Protein AF-A0A286GCY2-F1 (afdb_monomer)

Solvent-accessible surface area (backbone atoms only — not comparable to full-atom values): 7812 Å² total; per-residue (Å²): 108,59,70,63,56,39,49,19,53,50,47,32,43,52,62,31,56,40,82,62,65,68,53,71,49,90,56,96,93,45,82,49,72,50,81,50,82,54,31,44,60,78,45,78,42,48,77,72,29,33,40,27,32,31,52,88,94,44,59,44,38,40,37,46,52,68,69,64,49,52,56,45,30,57,53,22,49,75,47,23,38,80,74,69,76,46,92,58,59,29,48,56,33,30,18,55,51,51,52,51,26,44,53,54,26,68,76,70,50,79,79,38,96,73,28,22,28,33,60,52,97,82,31,48,45,58,40,53,65,67,67,69,53,50,61,64,72,78,78,113

pLDDT: mean 79.92, std 16.94, range [39.62, 95.31]

Nearest PDB structures (foldseek):
  2ph7-assembly1_A  TM=2.397E-01  e=1.389E+00  Archaeoglobus fulgidus DSM 4304
  2ph7-assembly2_B  TM=2.474E-01  e=1.568E+00  Archaeoglobus fulgidus DSM 4304
  8soj-assembly1_A  TM=5.120E-01  e=4.951E+00  Escherichia coli O157:H7

Foldseek 3Di:
DDVLQLLLLVLLQVVLCDDWDQDFDPPDPDTDTDTDPRWHFPDDDSVQQWTWTHDPNAIAIEHEDPVQLVVLLVVLQVCVCVVPVDRDRSSNSSSVLQNVQAVCCVVPDDADPQNYWYDDDSHTDHDHVCVSPVVVVVPD

Sequence (140 aa):
MDPRVVTVLRRLAEIESGTSIGTTFLGGGRSETVTRQHAEVTELLPEQGIVEIRHGDEVARLHFDEAVLLEFIAAAAESGEDAWGEPLPAEESAARFLSVHLDESLGTREPHESGWWTYRAGGFDPLPPWEAHARRRHQA

Secondary structure (DSSP, 8-state):
--HHHHHHHHHHHHHHTSS--EEEEEETTEEEEEE--PPEEEEEEGGGTEEEEEETTEEEEEE--HHHHHHHHHHHHHHHHHHHSS---HHHHHHHHHHHHHHHHHHHSPPPTT-EEEEETTEEEE--HHHHHHGGGS--

Structure (mmCIF, N/CA/C/O backbone):
data_AF-A0A286GCY2-F1
#
_entry.id   AF-A0A286GCY2-F1
#
loop_
_atom_site.group_PDB
_atom_site.id
_atom_site.type_symbol
_atom_site.label_atom_id
_atom_site.label_alt_id
_atom_site.label_comp_id
_atom_site.label_asym_id
_atom_site.label_entity_id
_atom_site.label_seq_id
_atom_site.pdbx_PDB_ins_code
_atom_site.Cartn_x
_atom_site.Cartn_y
_atom_site.Cartn_z
_atom_site.occupancy
_atom_site.B_iso_or_equiv
_atom_site.auth_seq_id
_atom_site.auth_comp_id
_atom_site.auth_asym_id
_atom_site.auth_atom_id
_atom_site.pdbx_PDB_model_num
ATOM 1 N N . MET A 1 1 ? 12.782 3.878 8.665 1.00 86.06 1 MET A N 1
ATOM 2 C CA . MET A 1 1 ? 11.622 4.400 7.921 1.00 86.06 1 MET A CA 1
ATOM 3 C C . MET A 1 1 ? 10.804 5.294 8.852 1.00 86.06 1 MET A C 1
ATOM 5 O O . MET A 1 1 ? 10.861 5.088 10.061 1.00 86.06 1 MET A O 1
ATOM 9 N N . ASP A 1 2 ? 10.106 6.308 8.339 1.00 93.62 2 ASP A N 1
ATOM 10 C CA . ASP A 1 2 ? 9.251 7.220 9.113 1.00 93.62 2 ASP A CA 1
ATOM 11 C C . ASP A 1 2 ? 8.136 6.433 9.847 1.00 93.62 2 ASP A C 1
ATOM 13 O O . ASP A 1 2 ? 7.517 5.541 9.254 1.00 93.62 2 ASP A O 1
ATOM 17 N N . PRO A 1 3 ? 7.839 6.735 11.129 1.00 94.56 3 PRO A N 1
ATOM 18 C CA . PRO A 1 3 ? 6.814 6.024 11.900 1.00 94.56 3 PRO A CA 1
ATOM 19 C C . PRO A 1 3 ? 5.410 6.038 11.279 1.00 94.56 3 PRO A C 1
ATOM 21 O O . PRO A 1 3 ? 4.642 5.091 11.471 1.00 94.56 3 PRO A O 1
ATOM 24 N N . ARG A 1 4 ? 5.056 7.089 10.531 1.00 94.00 4 ARG A N 1
ATOM 25 C CA . ARG A 1 4 ? 3.765 7.183 9.832 1.00 94.00 4 ARG A CA 1
ATOM 26 C C . ARG A 1 4 ? 3.693 6.176 8.697 1.00 94.00 4 ARG A C 1
ATOM 28 O O . ARG A 1 4 ? 2.691 5.483 8.563 1.00 94.00 4 ARG A O 1
ATOM 35 N N . VAL A 1 5 ? 4.785 6.023 7.948 1.00 93.62 5 VAL A N 1
ATOM 36 C CA . VAL A 1 5 ? 4.903 5.005 6.897 1.00 93.62 5 VAL A CA 1
ATOM 37 C C . VAL A 1 5 ? 4.758 3.608 7.493 1.00 93.62 5 VAL A C 1
ATOM 39 O O . VAL A 1 5 ? 3.934 2.827 7.028 1.00 93.62 5 VAL A O 1
ATOM 42 N N . VAL A 1 6 ? 5.466 3.317 8.587 1.00 93.69 6 VAL A N 1
ATOM 43 C CA . VAL A 1 6 ? 5.325 2.038 9.306 1.00 93.69 6 VAL A CA 1
ATOM 44 C C . VAL A 1 6 ? 3.876 1.799 9.751 1.00 93.69 6 VAL A C 1
ATOM 46 O O . VAL A 1 6 ? 3.373 0.680 9.646 1.00 93.69 6 VAL A O 1
ATOM 49 N N . THR A 1 7 ? 3.192 2.844 10.223 1.00 95.31 7 THR A N 1
ATOM 50 C CA . THR A 1 7 ? 1.785 2.776 10.643 1.00 95.31 7 THR A CA 1
ATOM 51 C C . THR A 1 7 ? 0.861 2.446 9.472 1.00 95.31 7 THR A C 1
ATOM 53 O O . THR A 1 7 ? 0.010 1.570 9.607 1.00 95.31 7 THR A O 1
ATOM 56 N N . VAL A 1 8 ? 1.052 3.086 8.317 1.00 94.81 8 VAL A N 1
ATOM 57 C CA . VAL A 1 8 ? 0.287 2.792 7.096 1.00 94.81 8 VAL A CA 1
ATOM 58 C C . VAL A 1 8 ? 0.492 1.350 6.646 1.00 94.81 8 VAL A C 1
ATOM 60 O O . VAL A 1 8 ? -0.489 0.664 6.384 1.00 94.81 8 VAL A O 1
ATOM 63 N N . LEU A 1 9 ? 1.735 0.861 6.602 1.00 93.69 9 LEU A N 1
ATOM 64 C CA . LEU A 1 9 ? 2.020 -0.510 6.157 1.00 93.69 9 LEU A CA 1
ATOM 65 C C . LEU A 1 9 ? 1.408 -1.562 7.086 1.00 93.69 9 LEU A C 1
ATOM 67 O O . LEU A 1 9 ? 0.890 -2.571 6.616 1.00 93.69 9 LEU A O 1
ATOM 71 N N . ARG A 1 10 ? 1.418 -1.315 8.402 1.00 92.94 10 ARG A N 1
ATOM 72 C CA . ARG A 1 10 ? 0.735 -2.184 9.372 1.00 92.94 10 ARG A CA 1
ATOM 73 C C . ARG A 1 10 ? -0.775 -2.181 9.170 1.00 92.94 10 ARG A C 1
ATOM 75 O O . ARG A 1 10 ? -1.370 -3.248 9.131 1.00 92.94 10 ARG A O 1
ATOM 82 N N . ARG A 1 11 ? -1.380 -1.007 8.986 1.00 92.75 11 ARG A N 1
ATOM 83 C CA . ARG A 1 11 ? -2.822 -0.887 8.734 1.00 92.75 11 ARG A CA 1
ATOM 84 C C . ARG A 1 11 ? -3.235 -1.535 7.420 1.00 92.75 11 ARG A C 1
ATOM 86 O O . ARG A 1 11 ? -4.253 -2.210 7.383 1.00 92.75 11 ARG A O 1
ATOM 93 N N . LEU A 1 12 ? -2.443 -1.369 6.362 1.00 92.19 12 LEU A N 1
ATOM 94 C CA . LEU A 1 12 ? -2.663 -2.071 5.102 1.00 92.19 12 LEU A CA 1
ATOM 95 C C . LEU A 1 12 ? -2.649 -3.583 5.341 1.00 92.19 12 LEU A C 1
ATOM 97 O O . LEU A 1 12 ? -3.581 -4.269 4.943 1.00 92.19 12 LEU A O 1
ATOM 101 N N . ALA A 1 13 ? -1.645 -4.088 6.060 1.00 89.31 13 ALA A N 1
ATOM 102 C CA . ALA A 1 13 ? -1.574 -5.506 6.375 1.00 89.31 13 ALA A CA 1
ATOM 103 C C . ALA A 1 13 ? -2.776 -5.999 7.202 1.00 89.31 13 ALA A C 1
ATOM 105 O O . ALA A 1 13 ? -3.277 -7.093 6.962 1.00 89.31 13 ALA A O 1
ATOM 106 N N . GLU A 1 14 ? -3.268 -5.203 8.152 1.00 88.88 14 GLU A N 1
ATOM 107 C CA . GLU A 1 14 ? -4.477 -5.510 8.928 1.00 88.88 14 GLU A CA 1
ATOM 108 C C . GLU A 1 14 ? -5.739 -5.547 8.054 1.00 88.88 14 GLU A C 1
ATOM 110 O O . GLU A 1 14 ? -6.562 -6.446 8.225 1.00 88.88 14 GLU A O 1
ATOM 115 N N . ILE A 1 15 ? -5.880 -4.601 7.118 1.00 87.94 15 ILE A N 1
ATOM 116 C CA . ILE A 1 15 ? -7.001 -4.551 6.169 1.00 87.94 15 ILE A CA 1
ATOM 117 C C . ILE A 1 15 ? -7.003 -5.807 5.297 1.00 87.94 15 ILE A C 1
ATOM 119 O O . ILE A 1 15 ? -8.036 -6.466 5.213 1.00 87.94 15 ILE A O 1
ATOM 123 N N . GLU A 1 16 ? -5.855 -6.155 4.711 1.00 85.50 16 GLU A N 1
ATOM 124 C CA . GLU A 1 16 ? -5.715 -7.320 3.829 1.00 85.50 16 GLU A CA 1
ATOM 125 C C . GLU A 1 16 ? -5.784 -8.648 4.599 1.00 85.50 16 GLU A C 1
ATOM 127 O O . GLU A 1 16 ? -6.311 -9.631 4.107 1.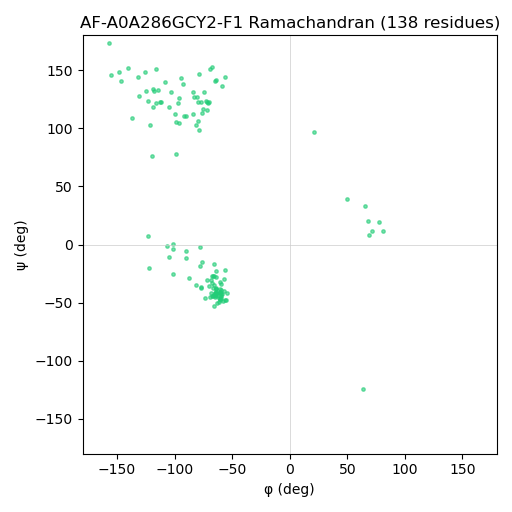00 85.50 16 GLU A O 1
ATOM 132 N N . SER A 1 17 ? -5.356 -8.700 5.862 1.00 79.00 17 SER A N 1
ATOM 133 C CA . SER A 1 17 ? -5.502 -9.915 6.687 1.00 79.00 17 SER A CA 1
ATOM 134 C C . SER A 1 17 ? -6.926 -10.117 7.230 1.00 79.00 17 SER A C 1
ATOM 136 O O . SER A 1 17 ? -7.194 -11.086 7.948 1.00 79.00 17 SER A O 1
ATOM 138 N N . GLY A 1 18 ? -7.840 -9.184 6.953 1.00 65.06 18 GLY A N 1
ATOM 139 C CA . GLY A 1 18 ? -9.200 -9.174 7.469 1.00 65.06 18 GLY A CA 1
ATOM 140 C C . GLY A 1 18 ? -10.088 -10.281 6.894 1.00 65.06 18 GLY A C 1
ATOM 141 O O . GLY A 1 18 ? -9.954 -10.735 5.761 1.00 65.06 18 GLY A O 1
ATOM 142 N N . THR A 1 19 ? -11.074 -10.717 7.679 1.00 51.88 19 THR A N 1
ATOM 143 C CA . THR A 1 19 ? -12.108 -11.639 7.192 1.00 51.88 19 THR A CA 1
ATOM 144 C C . THR A 1 19 ? -13.104 -10.864 6.327 1.00 51.88 19 THR A C 1
ATOM 146 O O . THR A 1 19 ? -13.803 -10.003 6.843 1.00 51.88 19 THR A O 1
ATOM 149 N N . SER A 1 20 ? -13.146 -11.164 5.023 1.00 48.34 20 SER A N 1
ATOM 150 C CA . SER A 1 20 ? -14.197 -10.823 4.032 1.00 48.34 20 SER A CA 1
ATOM 151 C C . SER A 1 20 ? -15.106 -9.641 4.404 1.00 48.34 20 SER A C 1
ATOM 153 O O . SER A 1 20 ? -16.109 -9.825 5.093 1.00 48.34 20 SER A O 1
ATOM 155 N N . ILE A 1 21 ? -14.813 -8.433 3.906 1.00 46.91 21 ILE A N 1
ATOM 156 C CA . ILE A 1 21 ? -15.733 -7.296 4.054 1.00 46.91 21 ILE A CA 1
ATOM 157 C C . ILE A 1 21 ? -16.640 -7.286 2.824 1.00 46.91 21 ILE A C 1
ATOM 159 O O . ILE A 1 21 ? -16.191 -7.033 1.710 1.00 46.91 21 ILE A O 1
ATOM 163 N N . GLY A 1 22 ? -17.920 -7.602 3.023 1.00 41.19 22 GLY A N 1
ATOM 164 C CA . GLY A 1 22 ? -18.944 -7.402 2.004 1.00 41.19 22 GLY A CA 1
ATOM 165 C C . GLY A 1 22 ? -19.348 -5.934 1.974 1.00 41.19 22 GLY A C 1
ATOM 166 O O . GLY A 1 22 ? -20.155 -5.502 2.796 1.00 41.19 22 GLY A O 1
ATOM 167 N N . THR A 1 23 ? -18.803 -5.160 1.040 1.00 48.09 23 THR A N 1
ATOM 168 C CA . THR A 1 23 ? -19.226 -3.769 0.847 1.00 48.09 23 THR A CA 1
ATOM 169 C C . THR A 1 23 ? -20.523 -3.759 0.043 1.00 48.09 23 THR A C 1
ATOM 171 O O . THR A 1 23 ? -20.591 -4.316 -1.053 1.00 48.09 23 THR A O 1
ATOM 174 N N . THR A 1 24 ? -21.574 -3.162 0.610 1.00 43.75 24 THR A N 1
ATOM 175 C CA . THR A 1 24 ? -22.859 -2.964 -0.074 1.00 43.75 24 THR A CA 1
ATOM 176 C C . THR A 1 24 ? -22.917 -1.537 -0.591 1.00 43.75 24 THR A C 1
ATOM 178 O O . THR A 1 24 ? -23.003 -0.597 0.197 1.00 43.75 24 THR A O 1
ATOM 181 N N . PHE A 1 25 ? -22.893 -1.369 -1.909 1.00 48.12 25 PHE A N 1
ATOM 182 C CA . PHE A 1 25 ? -23.079 -0.061 -2.530 1.00 48.12 25 PHE A CA 1
ATOM 183 C C . PHE A 1 25 ? -24.577 0.238 -2.657 1.00 48.12 25 PHE A C 1
ATOM 185 O O . PHE A 1 25 ? -25.332 -0.562 -3.208 1.00 48.12 25 PHE A O 1
ATOM 192 N N . LEU A 1 26 ? -25.019 1.392 -2.151 1.00 48.38 26 LEU A N 1
ATOM 193 C CA . LEU A 1 26 ? -26.382 1.897 -2.340 1.00 48.38 26 LEU A CA 1
ATOM 194 C C . LEU A 1 26 ? -26.386 2.925 -3.478 1.00 48.38 26 LEU A C 1
ATOM 196 O O . LEU A 1 26 ? -26.413 4.129 -3.247 1.00 48.38 26 LEU A O 1
ATOM 200 N N . GLY A 1 27 ? -26.345 2.441 -4.722 1.00 39.62 27 GLY A N 1
ATOM 201 C CA . GLY A 1 27 ? -26.447 3.264 -5.929 1.00 39.62 27 GLY A CA 1
ATOM 202 C C . GLY A 1 27 ? -27.600 2.803 -6.822 1.00 39.62 27 GLY A C 1
ATOM 203 O O . GLY A 1 27 ? -27.666 1.643 -7.213 1.00 39.62 27 GLY A O 1
ATOM 204 N N . GLY A 1 28 ? -28.542 3.692 -7.150 1.00 52.91 28 GLY A N 1
ATOM 205 C CA . GLY A 1 28 ? -29.549 3.442 -8.198 1.00 52.91 28 GLY A CA 1
ATOM 206 C C . GLY A 1 28 ? -30.607 2.361 -7.915 1.00 52.91 28 GLY A C 1
ATOM 207 O O . GLY A 1 28 ? -31.219 1.861 -8.855 1.00 52.91 28 GLY A O 1
ATOM 208 N N . GLY A 1 29 ? -30.846 1.987 -6.653 1.00 49.28 29 GLY A N 1
ATOM 209 C CA . GLY A 1 29 ? -31.878 1.003 -6.287 1.00 49.28 29 GLY A CA 1
ATOM 210 C C . GLY A 1 29 ? -31.467 -0.466 -6.454 1.00 49.28 29 GLY A C 1
ATOM 211 O O . GLY A 1 29 ? -32.325 -1.345 -6.364 1.00 49.28 29 GLY A O 1
ATOM 212 N N . ARG A 1 30 ? -30.177 -0.752 -6.670 1.00 42.09 30 ARG A N 1
ATOM 213 C CA . ARG A 1 30 ? -29.613 -2.109 -6.631 1.00 42.09 30 ARG A CA 1
ATOM 214 C C . ARG A 1 30 ? -28.572 -2.195 -5.522 1.00 42.09 30 ARG A C 1
ATOM 216 O O . ARG A 1 30 ? -27.711 -1.331 -5.419 1.00 42.09 30 ARG A O 1
ATOM 223 N N . SER A 1 31 ? -28.672 -3.246 -4.715 1.00 44.56 31 SER A N 1
ATOM 224 C CA . SER A 1 31 ? -27.620 -3.645 -3.786 1.00 44.56 31 SER A CA 1
ATOM 225 C C . SER A 1 31 ? -26.706 -4.619 -4.516 1.00 44.56 31 SER A C 1
ATOM 227 O O . SER A 1 31 ? -27.124 -5.735 -4.825 1.00 44.56 31 SER A O 1
ATOM 229 N N . GLU A 1 32 ? -25.481 -4.199 -4.815 1.00 44.09 32 GLU A N 1
ATOM 230 C CA . GLU A 1 32 ? -24.420 -5.108 -5.247 1.00 44.09 32 GLU A CA 1
ATOM 231 C C . GLU A 1 32 ? -23.559 -5.457 -4.035 1.00 44.09 32 GLU A C 1
ATOM 233 O O . GLU A 1 32 ? -23.033 -4.575 -3.354 1.00 44.09 32 GLU A O 1
ATOM 238 N N . THR A 1 33 ? -23.470 -6.753 -3.737 1.00 45.25 33 THR A N 1
ATOM 239 C CA . THR A 1 33 ? -22.553 -7.290 -2.734 1.00 45.25 33 THR A CA 1
ATOM 240 C C . THR A 1 33 ? -21.308 -7.756 -3.467 1.00 45.25 33 THR A C 1
ATOM 242 O O . THR A 1 33 ? -21.326 -8.798 -4.120 1.00 45.25 33 THR A O 1
ATOM 245 N N . VAL A 1 34 ? -20.226 -6.989 -3.360 1.00 51.50 34 VAL A N 1
ATOM 246 C CA . VAL A 1 34 ? -18.920 -7.422 -3.861 1.00 51.50 34 VAL A CA 1
ATOM 247 C C . VAL A 1 34 ? -18.280 -8.285 -2.779 1.00 51.50 34 VAL A C 1
ATOM 249 O O . VAL A 1 34 ? -17.982 -7.810 -1.684 1.00 51.50 34 VAL A O 1
ATOM 252 N N . THR A 1 35 ? -18.128 -9.582 -3.051 1.00 48.59 35 THR A N 1
ATOM 253 C CA . THR A 1 35 ? -17.362 -10.481 -2.182 1.00 48.59 35 THR A CA 1
ATOM 254 C C . THR A 1 35 ? -15.886 -10.322 -2.515 1.00 48.59 35 THR A C 1
ATOM 256 O O . THR A 1 35 ? -15.417 -10.826 -3.531 1.00 48.59 35 THR A O 1
ATOM 259 N N . ARG A 1 36 ? -15.168 -9.592 -1.661 1.00 58.09 36 ARG A N 1
ATOM 260 C CA . ARG A 1 36 ? -13.718 -9.421 -1.750 1.00 58.09 36 ARG A CA 1
ATOM 261 C C . ARG A 1 36 ? -13.026 -10.685 -1.237 1.00 58.09 36 ARG A C 1
ATOM 263 O O . ARG A 1 36 ? -13.260 -11.082 -0.093 1.00 58.09 36 ARG A O 1
ATOM 270 N N . GLN A 1 37 ? -12.192 -11.319 -2.059 1.00 60.50 37 GLN A N 1
ATOM 271 C CA . GLN A 1 37 ? -11.188 -12.246 -1.539 1.00 60.50 37 GLN A CA 1
ATOM 272 C C . GLN A 1 37 ? -10.032 -11.397 -1.030 1.00 60.50 37 GLN A C 1
ATOM 274 O O . GLN A 1 37 ? -9.315 -10.783 -1.808 1.00 60.50 37 GLN A O 1
ATOM 279 N N . HIS A 1 38 ? -9.915 -11.301 0.288 1.00 65.75 38 HIS A N 1
ATOM 280 C CA . HIS A 1 38 ? -8.780 -10.633 0.910 1.00 65.75 38 HIS A CA 1
ATOM 281 C C . HIS A 1 38 ? -7.487 -11.390 0.610 1.00 65.75 38 HIS A C 1
ATOM 283 O O . HIS A 1 38 ? -7.483 -12.626 0.602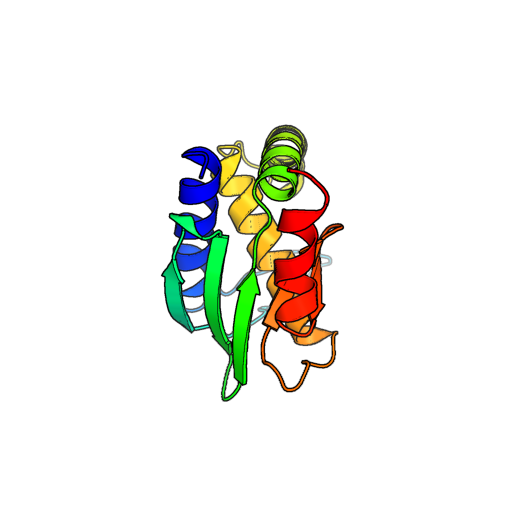 1.00 65.75 38 HIS A O 1
ATOM 289 N N . ALA A 1 39 ? -6.408 -10.649 0.366 1.00 73.69 39 ALA A N 1
ATOM 290 C CA . ALA A 1 39 ? -5.089 -11.228 0.186 1.00 73.69 39 ALA A CA 1
ATOM 291 C C . ALA A 1 39 ? -4.463 -11.543 1.555 1.00 73.69 39 ALA A C 1
ATOM 293 O O . ALA A 1 39 ? -4.364 -10.686 2.424 1.00 73.69 39 ALA A O 1
ATOM 294 N N . GLU A 1 40 ? -4.002 -12.772 1.768 1.00 84.31 40 GLU A N 1
ATOM 295 C CA . GLU A 1 40 ? -3.343 -13.154 3.018 1.00 84.31 40 GLU A CA 1
ATOM 296 C C . GLU A 1 40 ? -1.966 -12.485 3.105 1.00 84.31 40 GLU A C 1
ATOM 298 O O . GLU A 1 40 ? -1.116 -12.717 2.250 1.00 84.31 40 GLU A O 1
ATOM 303 N N . VAL A 1 41 ? -1.703 -11.694 4.148 1.00 88.31 41 VAL A N 1
ATOM 304 C CA . VAL A 1 41 ? -0.362 -11.135 4.373 1.00 88.31 41 VAL A CA 1
ATOM 305 C C . VAL A 1 41 ? 0.560 -12.223 4.910 1.00 88.31 41 VAL A C 1
ATOM 307 O O . VAL A 1 41 ? 0.367 -12.735 6.012 1.00 88.31 41 VAL A O 1
ATOM 310 N N . THR A 1 42 ? 1.591 -12.555 4.142 1.00 89.31 42 THR A N 1
ATOM 311 C CA . THR A 1 42 ? 2.538 -13.633 4.458 1.00 89.31 42 THR A CA 1
ATOM 312 C C . THR A 1 42 ? 3.847 -13.111 5.033 1.00 89.31 42 THR A C 1
ATOM 314 O O . THR A 1 42 ? 4.504 -13.813 5.802 1.00 89.31 42 THR A O 1
ATOM 317 N N . GLU A 1 43 ? 4.212 -11.868 4.714 1.00 91.94 43 GLU A N 1
ATOM 318 C CA . GLU A 1 43 ? 5.405 -11.207 5.236 1.00 91.94 43 GLU A CA 1
ATOM 319 C C . GLU A 1 43 ? 5.165 -9.701 5.406 1.00 91.94 43 GLU A C 1
ATOM 321 O O . GLU A 1 43 ? 4.550 -9.047 4.566 1.00 91.94 43 GLU A O 1
ATOM 326 N N . LEU A 1 44 ? 5.689 -9.125 6.489 1.00 92.50 44 LEU A N 1
ATOM 327 C CA . LEU A 1 44 ? 5.641 -7.687 6.745 1.00 92.50 44 LEU A CA 1
ATOM 328 C C . LEU A 1 44 ? 7.002 -7.213 7.264 1.00 92.50 44 LEU A C 1
ATOM 330 O O . LEU A 1 44 ? 7.377 -7.485 8.406 1.00 92.50 44 LEU A O 1
ATOM 334 N N . LEU A 1 45 ? 7.727 -6.466 6.431 1.00 90.75 45 LEU A N 1
ATOM 335 C CA . LEU A 1 45 ? 9.023 -5.862 6.752 1.00 90.75 45 LEU A CA 1
ATOM 336 C C . LEU A 1 45 ? 8.905 -4.336 6.619 1.00 90.75 45 LEU A C 1
ATOM 338 O O . LEU A 1 45 ? 9.388 -3.744 5.648 1.00 90.75 45 LEU A O 1
ATOM 342 N N . PRO A 1 46 ? 8.269 -3.663 7.594 1.00 86.94 46 PRO A N 1
ATOM 343 C CA . PRO A 1 46 ? 7.895 -2.265 7.456 1.00 86.94 46 PRO A CA 1
ATOM 344 C C . PRO A 1 46 ? 9.122 -1.357 7.438 1.00 86.94 46 PRO A C 1
ATOM 346 O O . PRO A 1 46 ? 9.122 -0.374 6.724 1.00 86.94 46 PRO A O 1
ATOM 349 N N . GLU A 1 47 ? 10.213 -1.715 8.119 1.00 86.69 47 GLU A N 1
ATOM 350 C CA . GLU A 1 47 ? 11.470 -0.948 8.069 1.00 86.69 47 GLU A CA 1
ATOM 351 C C . GLU A 1 47 ? 12.147 -0.961 6.692 1.00 86.69 47 GLU A C 1
ATOM 353 O O . GLU A 1 47 ? 13.036 -0.151 6.421 1.00 86.69 47 GLU A O 1
ATOM 358 N N . GLN A 1 48 ? 11.744 -1.893 5.829 1.00 87.06 48 GLN A N 1
ATOM 359 C CA . GLN A 1 48 ? 12.233 -2.028 4.462 1.00 87.06 48 GLN A CA 1
ATOM 360 C C . GLN A 1 48 ? 11.200 -1.563 3.429 1.00 87.06 48 GLN A C 1
ATOM 362 O O . GLN A 1 48 ? 11.494 -1.619 2.240 1.00 87.06 48 GLN A O 1
ATOM 367 N N . GLY A 1 49 ? 10.013 -1.122 3.863 1.00 89.94 49 GLY A N 1
ATOM 368 C CA . GLY A 1 49 ? 8.917 -0.785 2.960 1.00 89.94 49 GLY A CA 1
ATOM 369 C C . GLY A 1 49 ? 8.386 -1.993 2.189 1.00 89.94 49 GLY A C 1
ATOM 370 O O . GLY A 1 49 ? 8.024 -1.843 1.028 1.00 89.94 49 GLY A O 1
ATOM 371 N N . ILE A 1 50 ? 8.392 -3.192 2.782 1.00 91.69 50 ILE A N 1
ATOM 372 C CA . ILE A 1 50 ? 7.982 -4.427 2.099 1.00 91.69 50 ILE A CA 1
ATOM 373 C C . ILE A 1 50 ? 6.773 -5.057 2.793 1.00 91.69 50 ILE A C 1
ATOM 375 O O . ILE A 1 50 ? 6.759 -5.218 4.017 1.00 91.69 50 ILE A O 1
ATOM 379 N N . VAL A 1 51 ? 5.791 -5.454 1.983 1.00 92.81 51 VAL A N 1
ATOM 380 C CA . VAL A 1 51 ? 4.648 -6.291 2.373 1.00 92.81 51 VAL A CA 1
ATOM 381 C C . VAL A 1 51 ? 4.523 -7.409 1.346 1.00 92.81 51 VAL A C 1
ATOM 383 O O . VAL A 1 51 ? 4.481 -7.137 0.151 1.00 92.81 51 VAL A O 1
ATOM 386 N N . GLU A 1 52 ? 4.475 -8.658 1.784 1.00 93.50 52 GLU A N 1
ATOM 387 C CA . GLU A 1 52 ? 4.146 -9.791 0.923 1.00 93.50 52 GLU A CA 1
ATOM 388 C C . GLU A 1 52 ? 2.710 -10.219 1.185 1.00 93.50 52 GLU A C 1
ATOM 390 O O . GLU A 1 52 ? 2.297 -10.390 2.335 1.00 93.50 52 GLU A O 1
ATOM 395 N N . ILE A 1 53 ? 1.963 -10.381 0.102 1.00 91.38 53 ILE A N 1
ATOM 396 C CA . ILE A 1 53 ? 0.582 -10.830 0.126 1.00 91.38 53 ILE A CA 1
ATOM 397 C C . ILE A 1 53 ? 0.419 -12.043 -0.784 1.00 91.38 53 ILE A C 1
ATOM 399 O O . ILE A 1 53 ? 1.075 -12.161 -1.823 1.00 91.38 53 ILE A O 1
ATOM 403 N N . ARG A 1 54 ? -0.496 -12.928 -0.411 1.00 86.69 54 ARG A N 1
ATOM 404 C CA . ARG A 1 54 ? -0.937 -14.064 -1.207 1.00 86.69 54 ARG A CA 1
ATOM 405 C C . ARG A 1 54 ? -2.384 -13.856 -1.621 1.00 86.69 54 ARG A C 1
ATOM 407 O O . ARG A 1 54 ? -3.261 -13.725 -0.772 1.00 86.69 54 ARG A O 1
ATOM 414 N N . HIS A 1 55 ? -2.635 -13.869 -2.921 1.00 80.44 55 HIS A N 1
ATOM 415 C CA . HIS A 1 55 ? -3.969 -13.755 -3.493 1.00 80.44 55 HIS A CA 1
ATOM 416 C C . HIS A 1 55 ? -4.247 -15.003 -4.341 1.00 80.44 55 HIS A C 1
ATOM 418 O O . HIS A 1 55 ? -3.703 -15.170 -5.431 1.00 80.44 55 HIS A O 1
ATOM 424 N N . GLY A 1 56 ? -5.045 -15.932 -3.805 1.00 80.94 56 GLY A N 1
ATOM 425 C CA . GLY A 1 56 ? -5.184 -17.272 -4.384 1.00 80.94 56 GLY A CA 1
ATOM 426 C C . GLY A 1 56 ? -3.861 -18.048 -4.333 1.00 80.94 56 GLY A C 1
ATOM 427 O O . GLY A 1 56 ? -3.273 -18.195 -3.262 1.00 80.94 56 GLY A O 1
ATOM 428 N N . ASP A 1 57 ? -3.395 -18.526 -5.488 1.00 79.88 57 ASP A N 1
ATOM 429 C CA . ASP A 1 57 ? -2.110 -19.231 -5.631 1.00 79.88 57 ASP A CA 1
ATOM 430 C C . ASP A 1 57 ? -0.932 -18.281 -5.933 1.00 79.88 57 ASP A C 1
ATOM 432 O O . ASP A 1 57 ? 0.223 -18.712 -5.985 1.00 79.88 57 ASP A O 1
ATOM 436 N N . GLU A 1 58 ? -1.202 -16.989 -6.134 1.00 83.00 58 GLU A N 1
ATOM 437 C CA . GLU A 1 58 ? -0.194 -15.997 -6.501 1.00 83.00 58 GLU A CA 1
ATOM 438 C C . GLU A 1 58 ? 0.361 -15.280 -5.269 1.00 83.00 58 GLU A C 1
ATOM 440 O O . GLU A 1 58 ? -0.362 -14.976 -4.318 1.00 83.00 58 GLU A O 1
ATOM 445 N N . VAL A 1 59 ? 1.662 -14.982 -5.298 1.00 88.19 59 VAL A N 1
ATOM 446 C CA . VAL A 1 59 ? 2.348 -14.207 -4.260 1.00 88.19 59 VAL A CA 1
ATOM 447 C C . VAL A 1 59 ? 2.862 -12.912 -4.875 1.00 88.19 59 VAL A C 1
ATOM 449 O O . VAL A 1 59 ? 3.658 -12.936 -5.816 1.00 88.19 59 VAL A O 1
ATOM 452 N N . ALA A 1 60 ? 2.424 -11.786 -4.318 1.00 90.62 60 ALA A N 1
ATOM 453 C CA . ALA A 1 60 ? 2.881 -10.459 -4.691 1.00 90.62 60 ALA A CA 1
ATOM 454 C C . ALA A 1 60 ? 3.691 -9.854 -3.543 1.00 90.62 60 ALA A C 1
ATOM 456 O O . ALA A 1 60 ? 3.207 -9.691 -2.423 1.00 90.62 60 ALA A O 1
ATOM 457 N N . ARG A 1 61 ? 4.937 -9.483 -3.831 1.00 93.38 61 ARG A N 1
ATOM 458 C CA . ARG A 1 61 ? 5.790 -8.736 -2.914 1.00 93.38 61 ARG A CA 1
ATOM 459 C C . ARG A 1 61 ? 5.751 -7.261 -3.279 1.00 93.38 61 ARG A C 1
ATOM 461 O O . ARG A 1 61 ? 6.330 -6.830 -4.277 1.00 93.38 61 ARG A O 1
ATOM 468 N N . LEU A 1 62 ? 5.040 -6.504 -2.459 1.00 92.44 62 LEU A N 1
ATOM 469 C CA . LEU A 1 62 ? 4.831 -5.077 -2.601 1.00 92.44 62 LEU A CA 1
ATOM 470 C C . LEU A 1 62 ? 6.005 -4.319 -1.992 1.00 92.44 62 LEU A C 1
ATOM 472 O O . LEU A 1 62 ? 6.395 -4.555 -0.848 1.00 92.44 62 LEU A O 1
ATOM 476 N N . HIS A 1 63 ? 6.533 -3.375 -2.755 1.00 92.12 63 HIS A N 1
ATOM 477 C CA . HIS A 1 63 ? 7.559 -2.446 -2.327 1.00 92.12 63 HIS A CA 1
ATOM 478 C C . HIS A 1 63 ? 7.010 -1.017 -2.301 1.00 92.12 63 HIS A C 1
ATOM 480 O O . HIS A 1 63 ? 6.402 -0.540 -3.267 1.00 92.12 63 HIS A O 1
ATOM 486 N N . PHE A 1 64 ? 7.291 -0.323 -1.204 1.00 90.12 64 PHE A N 1
ATOM 487 C CA . PHE A 1 64 ? 6.873 1.042 -0.933 1.00 90.12 64 PHE A CA 1
ATOM 488 C C . PHE A 1 64 ? 8.100 1.931 -0.757 1.00 90.12 64 PHE A C 1
ATOM 490 O O . PHE A 1 64 ? 8.900 1.745 0.160 1.00 90.12 64 PHE A O 1
ATOM 497 N N . ASP A 1 65 ? 8.231 2.924 -1.633 1.00 89.44 65 ASP A N 1
ATOM 498 C CA . ASP A 1 65 ? 9.219 3.981 -1.454 1.00 89.44 65 ASP A CA 1
ATOM 499 C C . ASP A 1 65 ? 8.764 4.945 -0.346 1.00 89.44 65 ASP A C 1
ATOM 501 O O . ASP A 1 65 ? 7.617 5.393 -0.335 1.00 89.44 65 ASP A O 1
ATOM 505 N N . GLU A 1 66 ? 9.662 5.251 0.594 1.00 90.31 66 GLU A N 1
ATOM 506 C CA . GLU A 1 66 ? 9.345 6.064 1.773 1.00 90.31 66 GLU A CA 1
ATOM 507 C C . GLU A 1 66 ? 8.873 7.472 1.404 1.00 90.31 66 GLU A C 1
ATOM 509 O O . GLU A 1 66 ? 7.878 7.946 1.950 1.00 90.31 66 GLU A O 1
ATOM 514 N N . ALA A 1 67 ? 9.562 8.132 0.470 1.00 90.31 67 ALA A N 1
ATOM 515 C CA . ALA A 1 67 ? 9.246 9.501 0.083 1.00 90.31 67 ALA A CA 1
ATOM 516 C C . ALA A 1 67 ? 7.893 9.559 -0.632 1.00 90.31 67 ALA A C 1
ATOM 518 O O . ALA A 1 67 ? 7.047 10.385 -0.287 1.00 90.31 67 ALA A O 1
ATOM 519 N N . VAL A 1 68 ? 7.650 8.615 -1.547 1.00 90.38 68 VAL A N 1
ATOM 520 C CA . VAL A 1 68 ? 6.357 8.483 -2.235 1.00 90.38 68 VAL A CA 1
ATOM 521 C C . VAL A 1 68 ? 5.225 8.250 -1.235 1.00 90.38 68 VAL A C 1
ATOM 523 O O . VAL A 1 68 ? 4.157 8.849 -1.364 1.00 90.38 68 VAL A O 1
ATOM 526 N N . LEU A 1 69 ? 5.435 7.404 -0.221 1.00 91.25 69 LEU A N 1
ATOM 527 C CA . LEU A 1 69 ? 4.389 7.127 0.760 1.00 91.25 69 LEU A CA 1
ATOM 528 C C . LEU A 1 69 ? 4.115 8.324 1.673 1.00 91.25 69 LEU A C 1
ATOM 530 O O . LEU A 1 69 ? 2.967 8.560 2.034 1.00 91.25 69 LEU A O 1
ATOM 534 N N . LEU A 1 70 ? 5.138 9.100 2.027 1.00 93.50 70 LEU A N 1
ATOM 535 C CA . LEU A 1 70 ? 4.966 10.319 2.815 1.00 93.50 70 LEU A CA 1
ATOM 536 C C . LEU A 1 70 ? 4.177 11.396 2.064 1.00 93.50 70 LEU A C 1
ATOM 538 O O . LEU A 1 70 ? 3.278 12.000 2.651 1.00 93.50 70 LEU A O 1
ATOM 542 N N . GLU A 1 71 ? 4.471 11.606 0.779 1.00 91.94 71 GLU A N 1
ATOM 543 C CA . GLU A 1 71 ? 3.680 12.494 -0.084 1.00 91.94 71 GLU A CA 1
ATOM 544 C C . GLU A 1 71 ? 2.228 12.014 -0.179 1.00 91.94 71 GLU A C 1
ATOM 546 O O . GLU A 1 71 ? 1.286 12.798 -0.054 1.00 91.94 71 GLU A O 1
ATOM 551 N N . PHE A 1 72 ? 2.043 10.704 -0.324 1.00 92.06 72 PHE A N 1
ATOM 552 C CA . PHE A 1 72 ? 0.724 10.099 -0.404 1.00 92.06 72 PHE A CA 1
ATOM 553 C C . PHE A 1 72 ? -0.092 10.250 0.889 1.00 92.06 72 PHE A C 1
ATOM 555 O O . PHE A 1 72 ? -1.274 10.577 0.830 1.00 92.06 72 PHE A O 1
ATOM 562 N N . ILE A 1 73 ? 0.527 10.067 2.061 1.00 93.44 73 ILE A N 1
ATOM 563 C CA . ILE A 1 73 ? -0.130 10.260 3.365 1.00 93.44 73 ILE A CA 1
ATOM 564 C C . ILE A 1 73 ? -0.623 11.700 3.519 1.00 93.44 73 ILE A C 1
ATOM 566 O O . ILE A 1 73 ? -1.729 11.916 4.014 1.00 93.44 73 ILE A O 1
ATOM 570 N N . ALA A 1 74 ? 0.172 12.682 3.085 1.00 91.69 74 ALA A N 1
ATOM 571 C CA . ALA A 1 74 ? -0.236 14.082 3.125 1.00 91.69 74 ALA A CA 1
ATOM 572 C C . ALA A 1 74 ? -1.484 14.327 2.258 1.00 91.69 74 ALA A C 1
ATOM 574 O O . ALA A 1 74 ? -2.452 14.909 2.740 1.00 91.69 74 ALA A O 1
ATOM 575 N N . ALA A 1 75 ? -1.511 13.798 1.031 1.00 88.44 75 ALA A N 1
ATOM 576 C CA . ALA A 1 75 ? -2.674 13.906 0.148 1.00 88.44 75 ALA A CA 1
ATOM 577 C C . ALA A 1 75 ? -3.917 13.176 0.702 1.00 88.44 75 ALA A C 1
ATOM 579 O O . ALA A 1 75 ? -5.041 13.676 0.611 1.00 88.44 75 ALA A O 1
ATOM 580 N N . ALA A 1 76 ? -3.728 12.010 1.327 1.00 87.69 76 ALA A N 1
ATOM 581 C CA . ALA A 1 76 ? -4.811 11.235 1.930 1.00 87.69 76 ALA A CA 1
ATOM 582 C C . ALA A 1 76 ? -5.457 11.938 3.137 1.00 87.69 76 ALA A C 1
ATOM 584 O O . ALA A 1 76 ? -6.634 11.695 3.417 1.00 87.69 76 ALA A O 1
ATOM 585 N N . ALA A 1 77 ? -4.712 12.804 3.834 1.00 83.12 77 ALA A N 1
ATOM 586 C CA . ALA A 1 77 ? -5.239 13.646 4.907 1.00 83.12 77 ALA A CA 1
ATOM 587 C C . ALA A 1 77 ? -6.229 14.696 4.380 1.00 83.12 77 ALA A C 1
ATOM 589 O O . ALA A 1 77 ? -7.224 14.981 5.037 1.00 83.12 77 ALA A O 1
ATOM 590 N N . GLU A 1 78 ? -5.961 15.251 3.196 1.00 84.31 78 GLU A N 1
ATOM 591 C CA . GLU A 1 78 ? -6.802 16.278 2.571 1.00 84.31 78 GLU A CA 1
ATOM 592 C C . GLU A 1 78 ? -8.070 15.683 1.951 1.00 84.31 78 GLU A C 1
ATOM 594 O O . GLU A 1 78 ? -9.130 16.291 2.017 1.00 84.31 78 GLU A O 1
ATOM 599 N N . SER A 1 79 ? -7.966 14.483 1.372 1.00 81.31 79 SER A N 1
ATOM 600 C CA . SER A 1 79 ? -9.049 13.865 0.585 1.00 81.31 79 SER A CA 1
ATOM 601 C C . SER A 1 79 ? -9.845 12.792 1.340 1.00 81.31 79 SER A C 1
ATOM 603 O O . SER A 1 79 ? -10.783 12.216 0.791 1.00 81.31 79 SER A O 1
ATOM 605 N N . GLY A 1 80 ? -9.452 12.458 2.573 1.00 79.12 80 GLY A N 1
ATOM 606 C CA . GLY A 1 80 ? -9.994 11.307 3.299 1.00 79.12 80 GLY A CA 1
ATOM 607 C C . GLY A 1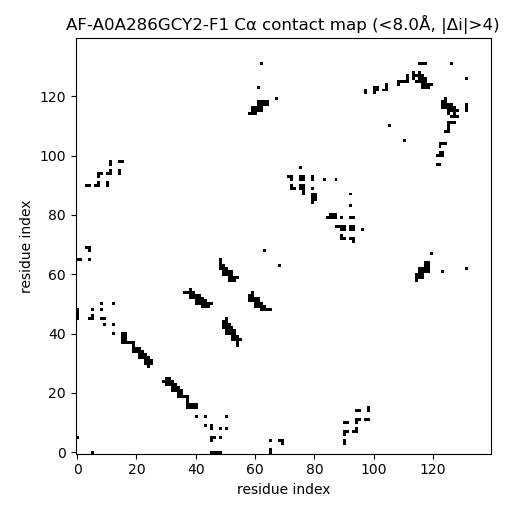 80 ? -11.468 11.445 3.672 1.00 79.12 80 GLY A C 1
ATOM 608 O O . GLY A 1 80 ? -12.233 10.504 3.476 1.00 79.12 80 GLY A O 1
ATOM 609 N N . GLU A 1 81 ? -11.880 12.612 4.171 1.00 83.88 81 GLU A N 1
ATOM 610 C CA . GLU A 1 81 ? -13.278 12.842 4.559 1.00 83.88 81 GLU A CA 1
ATOM 611 C C . GLU A 1 81 ? -14.215 12.762 3.348 1.00 83.88 81 GLU A C 1
ATOM 613 O O . GLU A 1 81 ? -15.233 12.076 3.406 1.00 83.88 81 GLU A O 1
ATOM 618 N N . ASP A 1 82 ? -13.827 13.369 2.225 1.00 84.62 82 ASP A N 1
ATOM 619 C CA . ASP A 1 82 ? -14.609 13.336 0.986 1.00 84.62 82 ASP A CA 1
ATOM 620 C C . ASP A 1 82 ? -14.732 11.917 0.409 1.00 84.62 82 ASP A C 1
ATOM 622 O O . ASP A 1 82 ? -15.782 11.544 -0.115 1.00 84.62 82 ASP A O 1
ATOM 626 N N . ALA A 1 83 ? -13.670 11.112 0.506 1.00 85.06 83 ALA A N 1
ATOM 627 C CA . ALA A 1 83 ? -13.653 9.760 -0.044 1.00 85.06 83 ALA A CA 1
ATOM 628 C C . ALA A 1 83 ? -14.417 8.743 0.815 1.00 85.06 83 ALA A C 1
ATOM 630 O O . ALA A 1 83 ? -15.071 7.851 0.272 1.00 85.06 83 ALA A O 1
ATOM 631 N N . TRP A 1 84 ? -14.335 8.861 2.144 1.00 87.31 84 TRP A N 1
ATOM 632 C CA . TR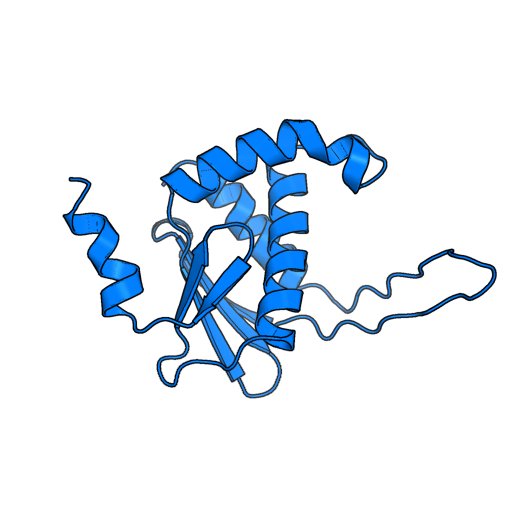P A 1 84 ? -14.889 7.868 3.071 1.00 87.31 84 TRP A CA 1
ATOM 633 C C . TRP A 1 84 ? -16.183 8.320 3.760 1.00 87.31 84 TRP A C 1
ATOM 635 O O . TRP A 1 84 ? -16.864 7.497 4.369 1.00 87.31 84 TRP A O 1
ATOM 645 N N . GLY A 1 85 ? -16.555 9.599 3.647 1.00 85.62 85 GLY A N 1
ATOM 646 C CA . GLY A 1 85 ? -17.749 10.175 4.272 1.00 85.62 85 GLY A CA 1
ATOM 647 C C . GLY A 1 85 ? -17.646 10.331 5.794 1.00 85.62 85 GLY A C 1
ATOM 648 O O . GLY A 1 85 ? -18.658 10.570 6.455 1.00 85.62 85 GLY A O 1
ATOM 649 N N . GLU A 1 86 ? -16.446 10.170 6.355 1.00 85.31 86 GLU A N 1
ATOM 650 C CA . GLU A 1 86 ? -16.154 10.281 7.783 1.00 85.31 86 GLU A CA 1
ATOM 651 C C . GLU A 1 86 ? -14.728 10.822 8.008 1.00 85.31 86 GLU A C 1
ATOM 653 O O . GLU A 1 86 ? -13.829 10.549 7.206 1.00 85.31 86 GLU A O 1
ATOM 658 N N . PRO A 1 87 ? -14.480 11.573 9.098 1.00 86.00 87 PRO A N 1
ATOM 659 C CA . PRO A 1 87 ? -13.140 12.044 9.423 1.00 86.00 87 PRO A CA 1
ATOM 660 C C . PRO A 1 87 ? -12.265 10.877 9.901 1.00 86.00 87 PRO A C 1
ATOM 662 O O . PRO A 1 87 ? -12.504 10.298 10.963 1.00 86.00 87 PRO A O 1
ATOM 665 N N . LEU A 1 88 ? -11.216 10.566 9.138 1.00 89.31 88 LEU A N 1
ATOM 666 C CA . LEU A 1 88 ? -10.234 9.528 9.460 1.00 89.31 88 LEU A CA 1
ATOM 667 C C . LEU A 1 88 ? -8.839 10.122 9.685 1.00 89.31 88 LEU A C 1
ATOM 669 O O . LEU A 1 88 ? -8.484 11.121 9.056 1.00 89.31 88 LEU A O 1
ATOM 673 N N . PRO A 1 89 ? -7.997 9.483 10.518 1.00 93.06 89 PRO A N 1
ATOM 674 C CA . PRO A 1 89 ? -6.567 9.770 10.534 1.00 93.06 89 PRO A CA 1
ATOM 675 C C . PRO A 1 89 ? -5.945 9.587 9.142 1.00 93.06 89 PRO A C 1
ATOM 677 O O . PRO A 1 89 ? -6.307 8.659 8.413 1.00 93.06 89 PRO A O 1
ATOM 680 N N . ALA A 1 90 ? -4.967 10.427 8.796 1.00 93.19 90 ALA A N 1
ATOM 681 C CA . ALA A 1 90 ? -4.300 10.410 7.491 1.00 93.19 90 ALA A CA 1
ATOM 682 C C . ALA A 1 90 ? -3.732 9.027 7.137 1.00 93.19 90 ALA A C 1
ATOM 684 O O . ALA A 1 90 ? -3.883 8.554 6.014 1.00 93.19 90 ALA A O 1
ATOM 685 N N . GLU A 1 91 ? -3.126 8.349 8.111 1.00 94.94 91 GLU A N 1
ATOM 686 C CA . GLU A 1 91 ? -2.546 7.019 7.939 1.00 94.94 91 GLU A CA 1
ATOM 687 C C . GLU A 1 91 ? -3.613 5.949 7.677 1.00 94.94 91 GLU A C 1
ATOM 689 O O . GLU A 1 91 ? -3.371 4.992 6.945 1.00 94.94 91 GLU A O 1
ATOM 694 N N . GLU A 1 92 ? -4.802 6.095 8.263 1.00 93.62 92 GLU A N 1
ATOM 695 C CA . GLU A 1 92 ? -5.912 5.174 8.020 1.00 93.62 92 GLU A CA 1
ATOM 696 C C . GLU A 1 92 ? -6.527 5.396 6.641 1.00 93.62 92 GLU A C 1
ATOM 698 O O . GLU A 1 92 ? -6.707 4.436 5.894 1.00 93.62 92 GLU A O 1
ATOM 703 N N . SER A 1 93 ? -6.774 6.658 6.281 1.00 93.31 93 SER A N 1
ATOM 704 C CA . SER A 1 93 ? -7.223 7.037 4.940 1.00 93.31 93 SER A CA 1
ATOM 705 C C . SER A 1 93 ? -6.253 6.513 3.872 1.00 93.31 93 SER A C 1
ATOM 707 O O . SER A 1 93 ? -6.667 5.831 2.934 1.00 93.31 93 SER A O 1
ATOM 709 N N . ALA A 1 94 ? -4.946 6.726 4.066 1.00 94.50 94 ALA A N 1
ATOM 710 C CA . ALA A 1 94 ? -3.903 6.237 3.169 1.00 94.50 94 ALA A CA 1
ATOM 711 C C . ALA A 1 94 ? -3.913 4.706 3.048 1.00 94.50 94 ALA A C 1
ATOM 713 O O . ALA A 1 94 ? -3.867 4.184 1.937 1.00 94.50 94 ALA A O 1
ATOM 714 N N . ALA A 1 95 ? -4.012 3.974 4.161 1.00 93.94 95 ALA A N 1
ATOM 715 C CA . ALA A 1 95 ? -4.068 2.514 4.128 1.00 93.94 95 ALA A CA 1
ATOM 716 C C . ALA A 1 95 ? -5.295 1.993 3.357 1.00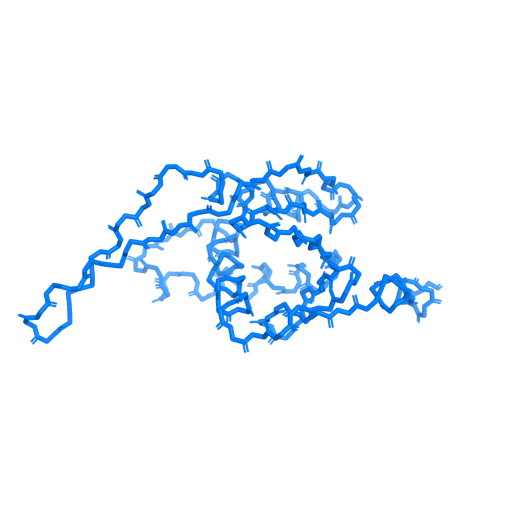 93.94 95 ALA A C 1
ATOM 718 O O . ALA A 1 95 ? -5.160 1.072 2.551 1.00 93.94 95 ALA A O 1
ATOM 719 N N . ARG A 1 96 ? -6.472 2.612 3.538 1.00 92.88 96 ARG A N 1
ATOM 720 C CA . ARG A 1 96 ? -7.687 2.258 2.783 1.00 92.88 96 ARG A CA 1
ATOM 721 C C . ARG A 1 96 ? -7.530 2.539 1.286 1.00 92.88 96 ARG A C 1
ATOM 723 O O . ARG A 1 96 ? -7.881 1.688 0.476 1.00 92.88 96 ARG A O 1
ATOM 730 N N . PHE A 1 97 ? -6.952 3.677 0.899 1.00 92.62 97 PHE A N 1
ATOM 731 C CA . PHE A 1 97 ? -6.681 3.949 -0.516 1.00 92.62 97 PHE A CA 1
ATOM 732 C C . PHE A 1 97 ? -5.662 2.975 -1.124 1.00 92.62 97 PHE A C 1
ATOM 734 O O . PHE A 1 97 ? -5.865 2.507 -2.239 1.00 92.62 97 PHE A O 1
ATOM 741 N N . LEU A 1 98 ? -4.584 2.635 -0.405 1.00 93.44 98 LEU A N 1
ATOM 742 C CA . LEU A 1 98 ? -3.608 1.644 -0.875 1.00 93.44 98 LEU A CA 1
ATOM 743 C C . LEU A 1 98 ? -4.254 0.279 -1.111 1.00 93.44 98 LEU A C 1
ATOM 745 O O . LEU A 1 98 ? -3.922 -0.376 -2.091 1.00 93.44 98 LEU A O 1
ATOM 749 N N . SER A 1 99 ? -5.183 -0.116 -0.242 1.00 91.06 99 SER A N 1
ATOM 750 C CA . SER A 1 99 ? -5.974 -1.340 -0.384 1.00 91.06 99 SER A CA 1
ATOM 751 C C . SER A 1 99 ? -6.802 -1.333 -1.681 1.00 91.06 99 SER A C 1
ATOM 753 O O . SER A 1 99 ? -6.758 -2.291 -2.446 1.00 91.06 99 SER A O 1
ATOM 755 N N . VAL A 1 100 ? -7.453 -0.208 -2.011 1.00 90.31 100 VAL A N 1
ATOM 756 C CA . VAL A 1 100 ? -8.168 -0.040 -3.293 1.00 90.31 100 VAL A CA 1
ATOM 757 C C . VAL A 1 100 ? -7.214 -0.112 -4.487 1.00 90.31 100 VAL A C 1
ATOM 759 O O . VAL A 1 100 ? -7.446 -0.881 -5.417 1.00 90.31 100 VAL A O 1
ATOM 762 N N . HIS A 1 101 ? -6.112 0.643 -4.460 1.00 92.12 101 HIS A N 1
ATOM 763 C CA . HIS A 1 101 ? -5.124 0.637 -5.544 1.00 92.12 101 HIS A CA 1
ATOM 764 C C . HIS A 1 101 ? -4.517 -0.752 -5.770 1.00 92.12 101 HIS A C 1
ATOM 766 O O . HIS A 1 101 ? -4.175 -1.105 -6.902 1.00 92.12 101 HIS A O 1
ATOM 772 N N . LEU A 1 102 ? -4.346 -1.528 -4.699 1.00 89.69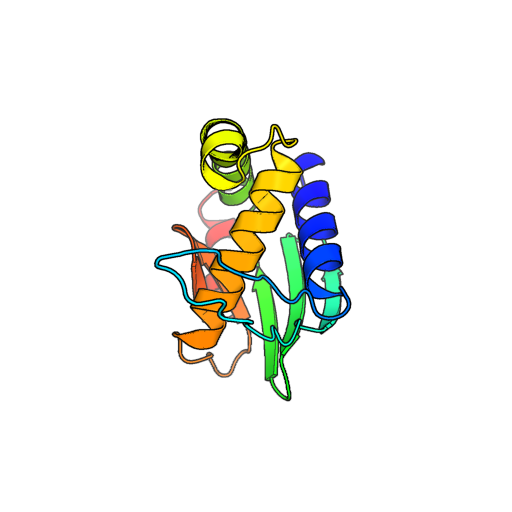 102 LEU A N 1
ATOM 773 C CA . LEU A 1 102 ? -3.834 -2.889 -4.746 1.00 89.69 102 LEU A CA 1
ATOM 774 C C . LEU A 1 102 ? -4.809 -3.814 -5.469 1.00 89.69 102 LEU A C 1
ATOM 776 O O . LEU A 1 102 ? -4.407 -4.449 -6.441 1.00 89.69 102 LEU A O 1
ATOM 780 N N . ASP A 1 103 ? -6.074 -3.827 -5.054 1.00 87.00 103 ASP A N 1
ATOM 781 C CA . ASP A 1 103 ? -7.124 -4.619 -5.698 1.00 87.00 103 ASP A CA 1
ATOM 782 C C . ASP A 1 103 ? -7.247 -4.297 -7.187 1.00 87.00 103 ASP A C 1
ATOM 784 O O . ASP A 1 103 ? -7.255 -5.196 -8.029 1.00 87.00 103 ASP A O 1
ATOM 788 N N . GLU A 1 104 ? -7.299 -3.008 -7.528 1.00 89.00 104 GLU A N 1
ATOM 789 C CA . GLU A 1 104 ? -7.369 -2.570 -8.921 1.00 89.00 104 GLU A CA 1
ATOM 790 C C . GLU A 1 104 ? -6.149 -3.044 -9.712 1.00 89.00 104 GLU A C 1
ATOM 792 O O . GLU A 1 104 ? -6.280 -3.509 -10.845 1.00 89.00 104 GLU A O 1
ATOM 797 N N . SER A 1 105 ? -4.956 -2.962 -9.121 1.00 90.44 105 SER A N 1
ATOM 798 C CA . SER A 1 105 ? -3.717 -3.357 -9.789 1.00 90.44 105 SER A CA 1
ATOM 799 C C . SER A 1 105 ? -3.637 -4.868 -9.996 1.00 90.44 105 SER A C 1
ATOM 801 O O . SER A 1 105 ? -3.329 -5.295 -11.105 1.00 90.44 105 SER A O 1
ATOM 803 N N . LEU A 1 106 ? -3.966 -5.674 -8.983 1.00 86.62 106 LEU A N 1
ATOM 804 C CA . LEU A 1 106 ? -3.998 -7.136 -9.093 1.00 86.62 106 LEU A CA 1
ATOM 805 C C . LEU A 1 106 ? -5.089 -7.616 -10.060 1.00 86.62 106 LEU A C 1
ATOM 807 O O . LEU A 1 106 ? -4.893 -8.592 -10.775 1.00 86.62 106 LEU A O 1
ATOM 811 N N . GLY A 1 107 ? -6.227 -6.918 -10.120 1.00 85.50 107 GLY A N 1
ATOM 812 C CA . GLY A 1 107 ? -7.333 -7.266 -11.011 1.00 85.50 107 GLY A CA 1
ATOM 813 C C . GLY A 1 107 ? -7.137 -6.857 -12.475 1.00 85.50 107 GLY A C 1
ATOM 814 O O . G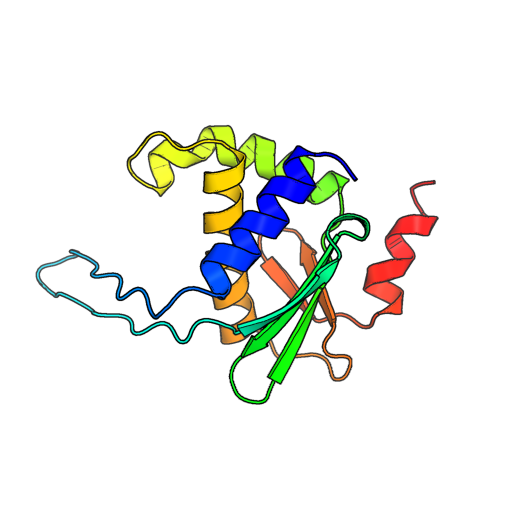LY A 1 107 ? -7.836 -7.375 -13.346 1.00 85.50 107 GLY A O 1
ATOM 815 N N . THR A 1 108 ? -6.225 -5.922 -12.769 1.00 86.38 108 THR A N 1
ATOM 816 C CA . THR A 1 108 ? -6.086 -5.339 -14.120 1.00 86.38 108 THR A CA 1
ATOM 817 C C . THR A 1 108 ? -4.709 -5.495 -14.752 1.00 86.38 108 THR A C 1
ATOM 819 O O . THR A 1 108 ? -4.598 -5.368 -15.974 1.00 86.38 108 THR A O 1
ATOM 822 N N . ARG A 1 109 ? -3.658 -5.745 -13.966 1.00 87.56 109 ARG A N 1
ATOM 823 C CA . ARG A 1 109 ? -2.275 -5.793 -14.458 1.00 87.56 109 ARG A CA 1
ATOM 824 C C . ARG A 1 109 ? -1.761 -7.225 -14.473 1.00 87.56 109 ARG A C 1
ATOM 826 O O . ARG A 1 109 ? -1.996 -7.992 -13.548 1.00 87.56 109 ARG A O 1
ATOM 833 N N . GLU A 1 110 ? -1.022 -7.562 -15.525 1.00 87.56 110 GLU A N 1
ATOM 834 C CA . GLU A 1 110 ? -0.375 -8.867 -15.645 1.00 87.56 110 GLU A CA 1
ATOM 835 C C . GLU A 1 110 ? 0.825 -8.948 -14.683 1.00 87.56 110 GLU A C 1
ATOM 837 O O . GLU A 1 110 ? 1.710 -8.087 -14.751 1.00 87.56 110 GLU A O 1
ATOM 842 N N . PRO A 1 111 ? 0.877 -9.941 -13.778 1.00 86.44 111 PRO A N 1
ATOM 843 C CA . PRO A 1 111 ? 1.982 -10.086 -12.841 1.00 86.44 111 PRO A CA 1
ATOM 844 C C . PRO A 1 111 ? 3.296 -10.378 -13.572 1.00 86.44 111 PRO A C 1
ATOM 846 O O . PRO A 1 111 ? 3.354 -11.154 -14.524 1.00 86.44 111 PRO A O 1
ATOM 849 N N . HIS A 1 112 ? 4.389 -9.789 -13.086 1.00 86.38 112 HIS A N 1
ATOM 850 C CA . HIS A 1 112 ? 5.729 -10.143 -13.550 1.00 86.38 112 HIS A CA 1
ATOM 851 C C . HIS A 1 112 ? 6.188 -11.451 -12.885 1.00 86.38 112 HIS A C 1
ATOM 853 O O . HIS A 1 112 ? 5.911 -11.676 -11.707 1.00 86.38 112 HIS A O 1
ATOM 859 N N . GLU A 1 113 ? 6.974 -12.275 -13.589 1.00 85.88 113 GLU A N 1
ATOM 860 C CA . GLU A 1 113 ? 7.470 -13.582 -13.104 1.00 85.88 113 GLU A CA 1
ATOM 861 C C . GLU A 1 113 ? 8.253 -13.515 -11.780 1.00 85.88 113 GLU A C 1
ATOM 863 O O . GLU A 1 113 ? 8.381 -14.498 -11.055 1.00 85.88 113 GLU A O 1
ATOM 868 N N . SER A 1 114 ? 8.780 -12.337 -11.447 1.00 85.81 114 SER A N 1
ATOM 869 C CA . SER A 1 114 ? 9.507 -12.089 -10.203 1.00 85.81 114 SER A CA 1
ATOM 870 C C . SER A 1 114 ? 8.600 -11.957 -8.976 1.00 85.81 114 SER A C 1
ATOM 872 O O . SER A 1 114 ? 9.116 -11.955 -7.857 1.00 85.81 114 SER A O 1
ATOM 874 N N . GLY A 1 115 ? 7.292 -11.763 -9.172 1.00 87.50 115 GLY A N 1
ATOM 875 C CA . GLY A 1 115 ? 6.318 -11.492 -8.115 1.00 87.50 115 GLY A CA 1
ATOM 876 C C . GLY A 1 115 ? 6.476 -10.126 -7.440 1.00 87.50 115 GLY A C 1
ATOM 877 O O . GLY A 1 115 ? 5.820 -9.869 -6.438 1.00 87.50 115 GLY A O 1
ATOM 878 N N . TRP A 1 116 ? 7.341 -9.240 -7.941 1.00 91.94 116 TRP A N 1
ATOM 879 C CA . TRP A 1 116 ? 7.598 -7.935 -7.326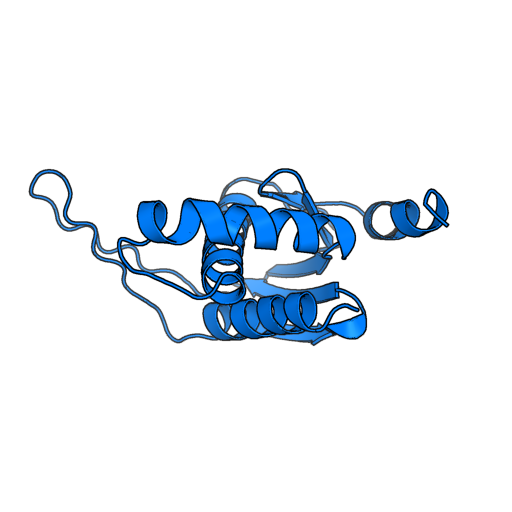 1.00 91.94 116 TRP A CA 1
ATOM 880 C C . TRP A 1 116 ? 6.716 -6.836 -7.910 1.00 91.94 116 TRP A C 1
ATOM 882 O O . TRP A 1 116 ? 6.556 -6.722 -9.124 1.00 91.94 116 TRP A O 1
ATOM 892 N N . TRP A 1 117 ? 6.206 -5.986 -7.024 1.00 93.25 117 TRP A N 1
ATOM 893 C CA . TRP A 1 117 ? 5.371 -4.842 -7.360 1.00 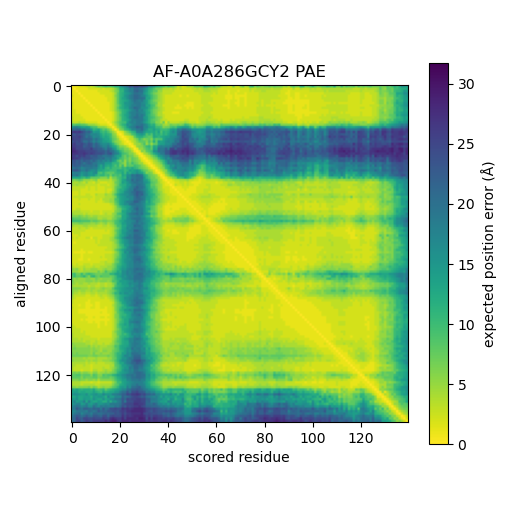93.25 117 TRP A CA 1
ATOM 894 C C . TRP A 1 117 ? 5.887 -3.601 -6.644 1.00 93.25 117 TRP A C 1
ATOM 896 O O . TRP A 1 117 ? 6.366 -3.679 -5.516 1.00 93.25 117 TRP A O 1
ATOM 906 N N . THR A 1 118 ? 5.803 -2.436 -7.276 1.00 91.56 118 THR A N 1
ATOM 907 C CA . THR A 1 118 ? 6.164 -1.160 -6.644 1.00 91.56 118 THR A CA 1
ATOM 908 C C . THR A 1 118 ? 5.009 -0.186 -6.718 1.00 91.56 118 THR A C 1
ATOM 910 O O . THR A 1 118 ? 4.441 0.027 -7.789 1.00 91.56 118 THR A O 1
ATOM 913 N N . TYR A 1 119 ? 4.696 0.437 -5.584 1.00 89.44 119 TYR A N 1
ATOM 914 C CA . TYR A 1 119 ? 3.696 1.491 -5.535 1.00 89.44 119 TYR A CA 1
ATOM 915 C C . TYR A 1 119 ? 4.211 2.772 -6.205 1.00 89.44 119 TYR A C 1
ATOM 917 O O . TYR A 1 119 ? 5.248 3.317 -5.814 1.00 89.44 119 TYR A O 1
ATOM 925 N N . ARG A 1 120 ? 3.496 3.265 -7.221 1.00 84.31 120 ARG A N 1
ATOM 926 C CA . ARG A 1 120 ? 3.767 4.548 -7.882 1.00 84.31 120 ARG A CA 1
ATOM 927 C C . ARG A 1 120 ? 2.504 5.108 -8.535 1.00 84.31 120 ARG A C 1
ATOM 929 O O . ARG A 1 120 ? 1.694 4.362 -9.066 1.00 84.31 120 ARG A O 1
ATOM 936 N N . ALA A 1 121 ? 2.372 6.435 -8.541 1.00 80.12 121 ALA A N 1
ATOM 937 C CA . ALA A 1 121 ? 1.320 7.150 -9.276 1.00 80.12 121 ALA A CA 1
ATOM 938 C C . ALA A 1 121 ? -0.115 6.614 -9.042 1.00 80.12 121 ALA A C 1
ATOM 940 O O . ALA A 1 121 ? -0.900 6.536 -9.982 1.00 80.12 121 ALA A O 1
ATOM 941 N N . GLY A 1 122 ? -0.447 6.234 -7.800 1.00 83.00 122 GLY A N 1
ATOM 942 C CA . GLY A 1 122 ? -1.781 5.730 -7.447 1.00 83.00 122 GLY A CA 1
ATOM 943 C C . GLY A 1 122 ? -2.050 4.275 -7.848 1.00 83.00 122 GLY A C 1
ATOM 944 O O . GLY A 1 122 ? -3.200 3.879 -7.942 1.00 83.00 122 GLY A O 1
ATOM 945 N N . GLY A 1 123 ? -1.018 3.469 -8.104 1.00 88.12 123 GLY A N 1
ATOM 946 C CA . GLY A 1 123 ? -1.177 2.049 -8.422 1.00 88.12 123 GLY A CA 1
ATOM 947 C C . GLY A 1 123 ? 0.076 1.230 -8.133 1.00 88.12 123 GLY A C 1
ATOM 948 O O . GLY A 1 123 ? 1.132 1.771 -7.802 1.00 88.12 123 GLY A O 1
ATOM 949 N N . PHE A 1 124 ? -0.034 -0.090 -8.264 1.00 91.50 124 PHE A N 1
ATOM 950 C CA . PHE A 1 124 ? 1.085 -1.014 -8.111 1.00 91.50 124 PHE A CA 1
ATOM 951 C C . PHE A 1 124 ? 1.537 -1.504 -9.476 1.00 91.50 124 PHE A C 1
ATOM 953 O O . PHE A 1 124 ? 0.780 -2.130 -10.214 1.00 91.50 124 PHE A O 1
ATOM 960 N N . ASP A 1 125 ? 2.776 -1.208 -9.843 1.00 91.06 125 ASP A N 1
ATOM 961 C CA . ASP A 1 125 ? 3.365 -1.672 -11.094 1.00 91.06 125 ASP A CA 1
ATOM 962 C C . ASP A 1 125 ? 4.182 -2.944 -10.869 1.00 91.06 125 ASP A C 1
ATOM 964 O O . ASP A 1 125 ? 5.083 -2.923 -10.021 1.00 91.06 125 ASP A O 1
ATOM 968 N N . PRO A 1 126 ? 3.917 -4.024 -11.623 1.00 89.44 126 PRO A N 1
ATOM 969 C CA . PRO A 1 126 ? 4.738 -5.221 -11.578 1.00 89.44 126 PRO A CA 1
ATOM 970 C C . PRO A 1 126 ? 6.095 -4.909 -12.221 1.00 89.44 126 PRO A C 1
ATOM 972 O O . PRO A 1 126 ? 6.168 -4.452 -13.362 1.00 89.44 126 PRO A O 1
ATOM 975 N N . LEU A 1 127 ? 7.180 -5.102 -11.472 1.00 82.38 127 LEU A N 1
ATOM 976 C CA . LEU A 1 127 ? 8.543 -4.774 -11.896 1.00 82.38 127 LEU A CA 1
ATOM 977 C C . LEU A 1 127 ? 9.524 -5.855 -11.436 1.00 82.38 127 LEU A C 1
ATOM 979 O O . LEU A 1 127 ? 9.330 -6.477 -10.390 1.00 82.38 127 LEU A O 1
ATOM 983 N N . PRO A 1 128 ? 10.639 -6.062 -12.147 1.00 72.00 128 PRO A N 1
ATOM 984 C CA . PRO A 1 128 ? 11.706 -6.896 -11.628 1.00 72.00 128 PRO A CA 1
ATOM 985 C C . PRO A 1 128 ? 12.390 -6.256 -10.393 1.00 72.00 128 PRO A C 1
ATOM 987 O O . PRO A 1 128 ? 12.461 -5.028 -10.277 1.00 72.00 128 PRO A O 1
ATOM 990 N N . PRO A 1 129 ? 12.965 -7.063 -9.475 1.00 64.81 129 PRO A N 1
ATOM 991 C CA . PRO A 1 129 ? 13.470 -6.581 -8.186 1.00 64.81 129 PRO A CA 1
ATOM 992 C C . PRO A 1 129 ? 14.577 -5.527 -8.321 1.00 64.81 129 PRO A C 1
ATOM 994 O O . PRO A 1 129 ? 14.687 -4.621 -7.498 1.00 64.81 129 PRO A O 1
ATOM 997 N N . TRP A 1 130 ? 15.404 -5.600 -9.369 1.00 64.69 130 TRP A N 1
ATOM 998 C CA . TRP A 1 130 ? 16.462 -4.612 -9.593 1.00 64.69 130 TRP A CA 1
ATOM 999 C C . TRP A 1 130 ? 15.916 -3.226 -9.947 1.00 64.69 130 TRP A C 1
ATOM 1001 O O . TRP A 1 130 ? 16.568 -2.245 -9.613 1.00 64.69 130 TRP A O 1
ATOM 1011 N N . GLU A 1 131 ? 14.730 -3.113 -10.548 1.00 66.88 131 GLU A N 1
ATOM 1012 C CA . GLU A 1 131 ? 14.082 -1.824 -10.825 1.00 66.88 131 GLU A CA 1
ATOM 1013 C C . GLU A 1 131 ? 13.359 -1.272 -9.597 1.00 66.88 131 GLU A C 1
ATOM 1015 O O . GLU A 1 131 ? 13.421 -0.065 -9.349 1.00 66.88 131 GLU A O 1
ATOM 1020 N N . ALA A 1 132 ? 12.780 -2.155 -8.777 1.00 60.62 132 ALA A N 1
ATOM 1021 C CA . ALA A 1 132 ? 12.248 -1.793 -7.466 1.00 60.62 132 ALA A CA 1
ATOM 1022 C C . ALA A 1 132 ? 13.354 -1.228 -6.549 1.00 60.62 132 ALA A C 1
ATOM 1024 O O . ALA A 1 132 ? 13.163 -0.212 -5.883 1.00 60.62 132 ALA A O 1
ATOM 1025 N N . HIS A 1 133 ? 14.552 -1.828 -6.571 1.00 56.34 133 HIS A N 1
ATOM 1026 C CA . HIS A 1 133 ? 15.675 -1.420 -5.720 1.00 56.34 133 HIS A CA 1
ATOM 1027 C C . HIS A 1 133 ? 16.576 -0.312 -6.304 1.00 56.34 133 HIS A C 1
ATOM 1029 O O . HIS A 1 133 ? 17.196 0.431 -5.537 1.00 56.34 133 HIS A O 1
ATOM 1035 N N . ALA A 1 134 ? 16.710 -0.181 -7.633 1.00 56.28 134 ALA A N 1
ATOM 1036 C CA . ALA A 1 134 ? 17.678 0.737 -8.256 1.00 56.28 134 ALA A CA 1
ATOM 1037 C C . ALA A 1 134 ? 17.415 2.219 -7.955 1.00 56.28 134 ALA A C 1
ATOM 1039 O O . ALA A 1 134 ? 18.367 3.001 -7.886 1.00 56.28 134 ALA A O 1
ATOM 1040 N N . ARG A 1 135 ? 16.163 2.618 -7.701 1.00 53.28 135 ARG A N 1
ATOM 1041 C CA . ARG A 1 135 ? 15.830 4.019 -7.388 1.00 53.28 135 ARG A CA 1
ATOM 1042 C C . ARG A 1 135 ? 16.461 4.532 -6.093 1.00 53.28 135 ARG A C 1
ATOM 1044 O O . ARG A 1 135 ? 16.744 5.721 -5.999 1.00 53.28 135 ARG A O 1
ATOM 1051 N N . ARG A 1 136 ? 16.832 3.638 -5.169 1.00 50.84 136 ARG A N 1
ATOM 1052 C CA . ARG A 1 136 ? 17.538 3.993 -3.928 1.00 50.84 136 ARG A CA 1
ATOM 1053 C C . ARG A 1 136 ? 18.945 4.552 -4.161 1.00 50.84 136 ARG A C 1
ATOM 1055 O O . ARG A 1 136 ? 19.453 5.291 -3.330 1.00 50.84 136 ARG A O 1
ATOM 1062 N N . ARG A 1 137 ? 19.595 4.181 -5.272 1.00 45.84 137 ARG A N 1
ATOM 1063 C CA . ARG A 1 137 ? 20.982 4.584 -5.575 1.00 45.84 137 ARG A CA 1
ATOM 1064 C C . ARG A 1 137 ? 21.100 5.893 -6.354 1.00 45.84 137 ARG A C 1
ATOM 1066 O O . ARG A 1 137 ? 22.205 6.397 -6.477 1.00 45.84 137 ARG A O 1
ATOM 1073 N N . HIS A 1 138 ? 20.001 6.424 -6.886 1.00 40.06 138 HIS A N 1
ATOM 1074 C CA . HIS A 1 138 ? 20.006 7.670 -7.663 1.00 40.06 138 HIS A CA 1
ATOM 1075 C C . HIS A 1 138 ? 19.513 8.894 -6.872 1.00 40.06 138 HIS A C 1
ATOM 1077 O O . HIS A 1 138 ? 19.479 9.990 -7.424 1.00 40.06 138 HIS A O 1
ATOM 1083 N N . GLN A 1 139 ? 19.141 8.720 -5.600 1.00 42.59 139 GLN A N 1
ATOM 1084 C CA . GLN A 1 139 ? 18.712 9.797 -4.696 1.00 42.59 139 GLN A CA 1
ATOM 1085 C C . GLN A 1 139 ? 19.546 9.888 -3.400 1.00 42.59 139 GLN A C 1
ATOM 1087 O O . GLN A 1 139 ? 19.202 10.669 -2.516 1.00 42.59 139 GLN A O 1
ATOM 1092 N N . ALA A 1 140 ? 20.632 9.112 -3.291 1.00 41.28 140 ALA A N 1
ATOM 1093 C CA . ALA A 1 140 ? 21.649 9.232 -2.240 1.00 41.28 140 ALA A CA 1
ATOM 1094 C C . ALA A 1 140 ? 22.892 9.932 -2.800 1.00 41.28 140 ALA A C 1
ATOM 1096 O O . ALA A 1 140 ? 23.503 10.725 -2.052 1.00 41.28 140 ALA A O 1
#

Organism: NCBI:txid1938745

Radius of gyration: 15.39 Å; Cα contacts (8 Å, |Δi|>4): 220; chains: 1; bounding box: 54×36×28 Å

Mean predicted aligned error: 8.42 Å